Protein AF-A0A0L8H5U0-F1 (afdb_monomer)

Radius of gyration: 23.84 Å; Cα contacts (8 Å, |Δi|>4): 242; chains: 1; bounding box: 55×39×56 Å

InterPro domains:
  IPR008979 Galactose-binding-like domain superfamily [SSF49785] (46-122)
  IPR051941 Blood Group Antigen-Binding Lectin [PTHR45713] (15-122)

Organism: Octopus bimaculoides (NCBI:txid37653)

Sequence (123 aa):
GCPQELFGLDCTYKCRCKNGTTCHQITGHCTEGCEPGRVGSSCQYQTYENIALGRPAFQSSDFEVKFLDGDNLCSSKYLATASFAVDGKYNQNFQHKSCSRTKEKPSKSYWYVKLDRNYTINQ

Foldseek 3Di:
DEDQQFADDVRPDGAAAPPSDRADRHQLAHPNGHDPQFDDRRSPDGHDDPQLAQFDKAKPAWDWDFDQDPVRDRDDIDTLGRNLVRPPDDDPPVVVSSHHDHDDDDDDIDMDTDGPDDDDDDD

Structure (mmCIF, N/CA/C/O backbone):
data_AF-A0A0L8H5U0-F1
#
_entry.id   AF-A0A0L8H5U0-F1
#
loop_
_atom_site.group_PDB
_atom_site.id
_atom_site.type_symbol
_atom_site.label_atom_id
_atom_site.label_alt_id
_atom_site.label_comp_id
_atom_site.label_asym_id
_atom_site.label_entity_id
_atom_site.label_seq_id
_atom_site.pdbx_PDB_ins_code
_atom_site.Cartn_x
_atom_site.Cartn_y
_atom_site.Cartn_z
_atom_site.occupancy
_atom_site.B_iso_or_equiv
_atom_site.auth_seq_id
_atom_site.auth_comp_id
_atom_site.auth_asym_id
_atom_site.auth_atom_id
_atom_site.pdbx_PDB_model_num
ATOM 1 N N . GLY A 1 1 ? -27.181 12.065 32.079 1.00 76.19 1 GLY A N 1
ATOM 2 C CA . GLY A 1 1 ? -26.553 11.407 30.919 1.00 76.19 1 GLY A CA 1
ATOM 3 C C . GLY A 1 1 ? -25.791 12.436 30.118 1.00 76.19 1 GLY A C 1
ATOM 4 O O . GLY A 1 1 ? -26.161 13.603 30.187 1.00 76.19 1 GLY A O 1
ATOM 5 N N . CYS A 1 2 ? -24.732 12.029 29.417 1.00 87.88 2 CYS A N 1
ATOM 6 C CA . CYS A 1 2 ? -23.925 12.943 28.605 1.00 87.88 2 CYS A CA 1
ATOM 7 C C . CYS A 1 2 ? -24.566 13.265 27.246 1.00 87.88 2 CYS A C 1
ATOM 9 O O . CYS A 1 2 ? -25.328 12.440 26.734 1.00 87.88 2 CYS A O 1
ATOM 11 N N . PRO A 1 3 ? -24.264 14.442 26.660 1.00 88.62 3 PRO A N 1
ATOM 12 C CA . PRO A 1 3 ? -24.634 14.756 25.284 1.00 88.62 3 PRO A CA 1
ATOM 13 C C . PRO A 1 3 ? -24.021 13.774 24.280 1.00 88.62 3 PRO A C 1
ATOM 15 O O . PRO A 1 3 ? -23.052 13.074 24.579 1.00 88.62 3 PRO A O 1
ATOM 18 N N . GLN A 1 4 ? -24.573 13.760 23.066 1.00 88.06 4 GLN A N 1
ATOM 19 C CA . GLN A 1 4 ? -24.041 12.973 21.955 1.00 88.06 4 GLN A CA 1
ATOM 20 C C . GLN A 1 4 ? -22.553 13.294 21.734 1.00 88.06 4 GLN A C 1
ATOM 22 O O . GLN A 1 4 ? -22.133 14.443 21.852 1.00 88.06 4 GLN A O 1
ATOM 27 N N . GLU A 1 5 ? -21.764 12.261 21.438 1.00 90.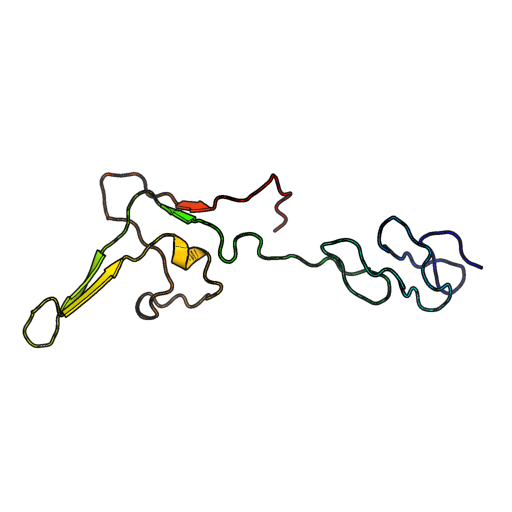12 5 GLU A N 1
ATOM 28 C CA . GLU A 1 5 ? -20.300 12.312 21.303 1.00 90.12 5 GLU A CA 1
ATOM 29 C C . GLU A 1 5 ? -19.494 12.568 22.591 1.00 90.12 5 GLU A C 1
ATOM 31 O O . GLU A 1 5 ? -18.269 12.641 22.503 1.00 90.12 5 GLU A O 1
ATOM 36 N N . LEU A 1 6 ? -20.107 12.679 23.777 1.00 93.75 6 LEU A N 1
ATOM 37 C CA . LEU A 1 6 ? -19.390 12.962 25.029 1.00 93.75 6 LEU A CA 1
ATOM 38 C C . LEU A 1 6 ? -19.560 11.865 26.091 1.00 93.75 6 LEU A C 1
ATOM 40 O O . LEU A 1 6 ? -20.596 11.208 26.176 1.00 93.75 6 LEU A O 1
ATOM 44 N N . PHE A 1 7 ? -18.539 11.681 26.931 1.00 95.44 7 PHE A N 1
ATOM 45 C CA . PHE A 1 7 ? -18.533 10.712 28.029 1.00 95.44 7 PHE A CA 1
ATOM 46 C C . PHE A 1 7 ? -17.607 11.122 29.188 1.00 95.44 7 PHE A C 1
ATOM 48 O O . PHE A 1 7 ? -16.801 12.048 29.077 1.00 95.44 7 PHE A O 1
ATOM 55 N N . GLY A 1 8 ? -17.710 10.391 30.300 1.00 94.25 8 GLY A N 1
ATOM 56 C CA . GLY A 1 8 ? -16.883 10.536 31.497 1.00 94.25 8 GLY A CA 1
ATOM 57 C C . GLY A 1 8 ? -17.385 11.596 32.473 1.00 94.25 8 GLY A C 1
ATOM 58 O O . GLY A 1 8 ? -18.521 12.064 32.383 1.00 94.25 8 GLY A O 1
ATOM 59 N N . LEU A 1 9 ? -16.531 11.953 33.437 1.00 93.62 9 LEU A N 1
ATOM 60 C CA . LEU A 1 9 ? -16.857 12.961 34.443 1.00 93.62 9 LEU A CA 1
ATOM 61 C C . LEU A 1 9 ? -17.076 14.316 33.759 1.00 93.62 9 LEU A C 1
ATOM 63 O O . LEU A 1 9 ? -16.278 14.735 32.916 1.00 93.62 9 LEU A O 1
ATOM 67 N N . ASP A 1 10 ? -18.205 14.946 34.078 1.00 93.56 10 ASP A N 1
ATOM 68 C CA . ASP A 1 10 ? -18.659 16.212 33.493 1.00 93.56 10 ASP A CA 1
ATOM 69 C C . ASP A 1 10 ? -18.770 16.211 31.957 1.00 93.56 10 ASP A C 1
ATOM 71 O O . ASP A 1 10 ? -18.823 17.266 31.330 1.00 93.56 10 ASP A O 1
ATOM 75 N N . CYS A 1 11 ? -18.832 15.025 31.334 1.00 93.62 11 CYS A N 1
ATOM 76 C CA . CYS A 1 11 ? -18.940 14.858 29.882 1.00 93.62 11 CYS A CA 1
ATOM 77 C C . CYS A 1 11 ? -17.817 15.566 29.106 1.00 93.62 11 CYS A C 1
ATOM 79 O O . CYS A 1 11 ? -18.035 16.136 28.040 1.00 93.62 11 CYS A O 1
ATOM 81 N N . THR A 1 12 ? -16.605 15.541 29.657 1.00 95.25 12 THR A N 1
ATOM 82 C CA . THR A 1 12 ? -15.445 16.260 29.112 1.00 95.25 12 THR A CA 1
ATOM 83 C C . THR A 1 12 ? -14.716 15.498 28.007 1.00 95.25 12 THR A C 1
ATOM 85 O O . THR A 1 12 ? -14.014 16.110 27.199 1.00 95.25 12 THR A O 1
ATOM 88 N N . TYR A 1 13 ? -14.875 14.173 27.928 1.00 93.81 13 TYR A N 1
ATOM 89 C CA . TYR A 1 13 ? -14.195 13.359 26.924 1.00 93.81 13 TYR A CA 1
ATOM 90 C C . TYR A 1 13 ? -15.056 13.146 25.692 1.00 93.81 13 TYR A C 1
ATOM 92 O O . TYR A 1 13 ? -16.245 12.863 25.795 1.00 93.81 13 TYR A O 1
ATOM 100 N N . LYS A 1 14 ? -14.429 13.221 24.516 1.00 93.31 14 LYS A N 1
ATOM 101 C CA . LYS A 1 14 ? -15.103 13.041 23.231 1.00 93.31 14 LYS A CA 1
ATOM 102 C C . LYS A 1 14 ? -14.927 11.621 22.695 1.00 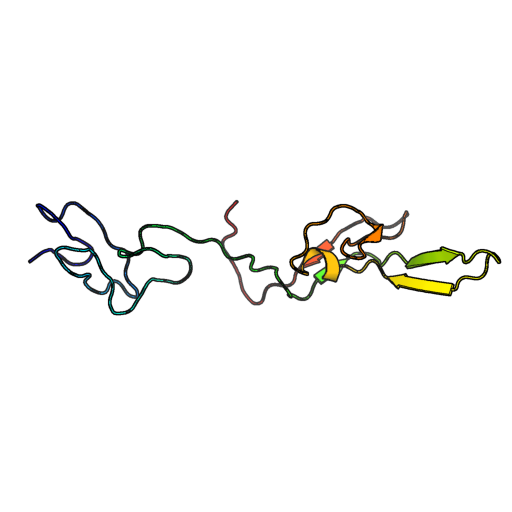93.31 14 LYS A C 1
ATOM 104 O O . LYS A 1 14 ? -13.802 11.127 22.617 1.00 93.31 14 LYS A O 1
ATOM 109 N N . CYS A 1 15 ? -16.017 10.988 22.281 1.00 94.50 15 CYS A N 1
ATOM 110 C CA . CYS A 1 15 ? -16.020 9.751 21.508 1.00 94.50 15 CYS A CA 1
ATOM 111 C C . CYS A 1 15 ? -16.331 10.047 20.034 1.00 94.50 15 CYS A C 1
ATOM 113 O O . CYS A 1 15 ? -16.983 11.039 19.715 1.00 94.50 15 CYS A O 1
ATOM 115 N N . ARG A 1 16 ? -15.824 9.220 19.114 1.00 93.19 16 ARG A N 1
ATOM 116 C CA . ARG A 1 16 ? -16.024 9.390 17.660 1.00 93.19 16 ARG A CA 1
ATOM 117 C C . ARG A 1 16 ? -16.614 8.118 17.044 1.00 93.19 16 ARG A C 1
ATOM 119 O O . ARG A 1 16 ? -15.975 7.457 16.225 1.00 93.19 16 ARG A O 1
ATOM 126 N N . CYS A 1 17 ? -17.791 7.733 17.531 1.00 93.88 17 CYS A N 1
ATOM 127 C CA . CYS A 1 17 ? -18.481 6.523 17.096 1.00 93.88 17 CYS A CA 1
ATOM 128 C C . CYS A 1 17 ? -19.048 6.666 15.680 1.00 93.88 17 CYS A C 1
ATOM 130 O O . CYS A 1 17 ? -19.325 7.769 15.207 1.00 93.88 17 CYS A O 1
ATOM 132 N N . LYS A 1 18 ? -19.269 5.529 15.017 1.00 93.19 18 LYS A N 1
ATOM 133 C CA . LYS A 1 18 ? -19.816 5.468 13.659 1.00 93.19 18 LYS A CA 1
ATOM 134 C C . LYS A 1 18 ? -21.135 6.238 13.535 1.00 93.19 18 LYS A C 1
ATOM 136 O O . LYS A 1 18 ? -22.020 6.068 14.375 1.00 93.19 18 LYS A O 1
ATOM 141 N N . ASN A 1 19 ? -21.269 7.056 12.486 1.00 89.31 19 ASN A N 1
ATOM 142 C CA . ASN A 1 19 ? -22.456 7.880 12.202 1.00 89.31 19 ASN A CA 1
ATOM 143 C C . ASN A 1 19 ? -22.887 8.779 13.381 1.00 89.31 19 ASN A C 1
ATOM 145 O O . ASN A 1 19 ? -24.076 9.048 13.552 1.00 89.31 19 ASN A O 1
ATOM 149 N N . GLY A 1 20 ? -21.940 9.197 14.229 1.00 85.69 20 GLY A N 1
ATOM 150 C CA . GLY A 1 20 ? -22.216 10.025 15.404 1.00 85.69 20 GLY A CA 1
ATOM 151 C C . GLY A 1 20 ? -23.014 9.316 16.503 1.00 85.69 20 GLY A C 1
ATOM 152 O O . GLY A 1 20 ? -23.631 9.983 17.325 1.00 85.69 20 GLY A O 1
ATOM 153 N N . THR A 1 21 ? -23.060 7.981 16.534 1.00 89.06 21 THR A N 1
ATOM 154 C CA . THR A 1 21 ? -23.803 7.229 17.565 1.00 89.06 21 THR A CA 1
ATOM 155 C C . THR A 1 21 ? -23.369 7.592 18.991 1.00 89.06 21 THR A C 1
ATOM 157 O O . THR A 1 21 ? -22.202 7.882 19.260 1.00 89.06 21 THR A O 1
ATOM 160 N N . THR A 1 22 ? -24.320 7.594 19.929 1.00 91.44 22 THR A N 1
ATOM 161 C CA . THR A 1 22 ? -24.037 7.913 21.335 1.00 91.44 22 THR A CA 1
ATOM 162 C C . THR A 1 22 ? -23.194 6.807 21.964 1.00 91.44 22 THR A C 1
ATOM 164 O O . THR A 1 22 ? -23.610 5.650 22.004 1.00 91.44 22 THR A O 1
ATOM 167 N N . CYS A 1 23 ? -22.017 7.156 22.482 1.00 94.25 23 CYS A N 1
ATOM 168 C CA . CYS A 1 23 ? -21.194 6.226 23.245 1.00 94.25 23 CYS A CA 1
ATOM 169 C C . CYS A 1 23 ? -21.716 6.013 24.670 1.00 94.25 23 CYS A C 1
ATOM 171 O O . CYS A 1 23 ? -22.477 6.810 25.221 1.00 94.25 23 CYS A O 1
ATOM 173 N N . HIS A 1 24 ? -21.244 4.946 25.310 1.00 94.88 24 HIS A N 1
ATOM 174 C CA . HIS A 1 24 ? -21.520 4.686 26.715 1.00 94.88 24 HIS A CA 1
ATOM 175 C C . HIS A 1 24 ? -21.023 5.841 27.602 1.00 94.88 24 HIS A C 1
ATOM 177 O O . HIS A 1 24 ? -19.831 6.141 27.642 1.00 94.88 24 HIS A O 1
ATOM 183 N N . GLN A 1 25 ? -21.930 6.446 28.371 1.00 93.44 25 GLN A N 1
ATOM 184 C CA . GLN A 1 25 ? -21.692 7.696 29.110 1.00 93.44 25 GLN A CA 1
ATOM 185 C C . GLN A 1 25 ? -20.533 7.656 30.127 1.00 93.44 25 GLN A C 1
ATOM 187 O O . GLN A 1 25 ? -19.993 8.704 30.457 1.00 93.44 25 GLN A O 1
ATOM 192 N N . ILE A 1 26 ? -20.135 6.475 30.621 1.00 93.00 26 ILE A N 1
ATOM 193 C CA . ILE A 1 26 ? -19.017 6.328 31.578 1.00 93.00 26 ILE A CA 1
ATOM 194 C C . ILE A 1 26 ? -17.720 5.924 30.869 1.00 93.00 26 ILE A C 1
ATOM 196 O O . ILE A 1 26 ? -16.660 6.471 31.147 1.00 93.00 26 ILE A O 1
ATOM 200 N N . THR A 1 27 ? -17.789 4.952 29.959 1.00 93.12 27 THR A N 1
ATOM 201 C CA . THR A 1 27 ? -16.596 4.293 29.390 1.00 93.12 27 THR A CA 1
ATOM 202 C C . THR A 1 27 ? -16.210 4.832 28.016 1.00 93.12 27 THR A C 1
ATOM 204 O O . THR A 1 27 ? -15.134 4.514 27.513 1.00 93.12 27 THR A O 1
ATOM 207 N N . GLY A 1 28 ? -17.099 5.594 27.377 1.00 93.94 28 GLY A N 1
ATOM 208 C CA . GLY A 1 28 ? -16.945 6.064 26.006 1.00 93.94 28 GLY A CA 1
ATOM 209 C C . GLY A 1 28 ? -17.106 4.969 24.957 1.00 93.94 28 GLY A C 1
ATOM 210 O O . GLY A 1 28 ? -16.861 5.238 23.789 1.00 93.94 28 GLY A O 1
ATOM 211 N N . HIS A 1 29 ? -17.523 3.757 25.344 1.00 95.75 29 HIS A N 1
ATOM 212 C CA . HIS A 1 29 ? -17.615 2.620 24.432 1.00 95.75 29 HIS A CA 1
ATOM 213 C C . HIS A 1 29 ? -18.656 2.829 23.323 1.00 95.75 29 HIS A C 1
ATOM 215 O O . HIS A 1 29 ? -19.815 3.130 23.615 1.00 95.75 29 HIS A O 1
ATOM 221 N N . CYS A 1 30 ? -18.247 2.633 22.069 1.00 94.75 30 CYS A N 1
ATOM 222 C CA . CYS A 1 30 ? -19.119 2.675 20.895 1.00 94.75 30 CYS A CA 1
ATOM 223 C C . CYS A 1 30 ? -19.650 1.272 20.552 1.00 94.75 30 CYS A C 1
ATOM 225 O O . CYS A 1 30 ? -18.886 0.435 20.072 1.00 94.75 30 CYS A O 1
ATOM 227 N N . THR A 1 31 ? -20.949 1.020 20.744 1.00 91.94 31 THR A N 1
ATOM 228 C CA . THR A 1 31 ? -21.570 -0.293 20.456 1.00 91.94 31 THR A CA 1
ATOM 229 C C . THR A 1 31 ? -21.598 -0.618 18.963 1.00 91.94 31 THR A C 1
ATOM 231 O O . THR A 1 31 ? -21.357 -1.755 18.576 1.00 91.94 31 THR A O 1
ATOM 234 N N . GLU A 1 32 ? -21.801 0.399 18.122 1.00 92.19 32 GLU A N 1
ATOM 235 C CA . GLU A 1 32 ? -21.809 0.280 16.654 1.00 92.19 32 GLU A CA 1
ATOM 236 C C . GLU A 1 32 ? -20.400 0.351 16.034 1.00 92.19 32 GLU A C 1
ATOM 238 O O . GLU A 1 32 ? -20.235 0.404 14.811 1.00 92.19 32 GLU A O 1
ATOM 243 N N . GLY A 1 33 ? -19.368 0.372 16.883 1.0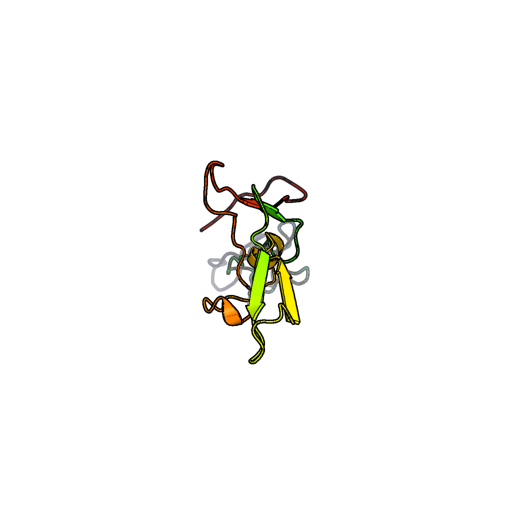0 92.00 33 GLY A N 1
ATOM 244 C CA . GLY A 1 33 ? -17.974 0.488 16.485 1.00 92.00 33 GLY A CA 1
ATOM 245 C C . GLY A 1 33 ? -17.565 1.887 16.015 1.00 92.00 33 GLY A C 1
ATOM 246 O O . GLY A 1 33 ? -18.265 2.890 16.194 1.00 92.00 33 GLY A O 1
ATOM 247 N N . CYS A 1 34 ? -16.369 1.942 15.433 1.00 92.25 34 CYS A N 1
ATOM 248 C CA . CYS A 1 34 ? -15.729 3.175 14.992 1.00 92.25 34 CYS A CA 1
ATOM 249 C C . CYS A 1 34 ? -15.982 3.470 13.517 1.00 92.25 34 CYS A C 1
ATOM 251 O O . CYS A 1 34 ? -16.235 2.574 12.709 1.00 92.25 34 CYS A O 1
ATOM 253 N N . GLU A 1 35 ? -15.869 4.747 13.157 1.00 87.56 35 GLU A N 1
ATOM 254 C CA . GLU A 1 35 ? -15.721 5.118 11.753 1.00 87.56 35 GLU A CA 1
ATOM 255 C C . GLU A 1 35 ? -14.455 4.481 11.151 1.00 87.56 35 GLU A C 1
ATOM 257 O O . GLU A 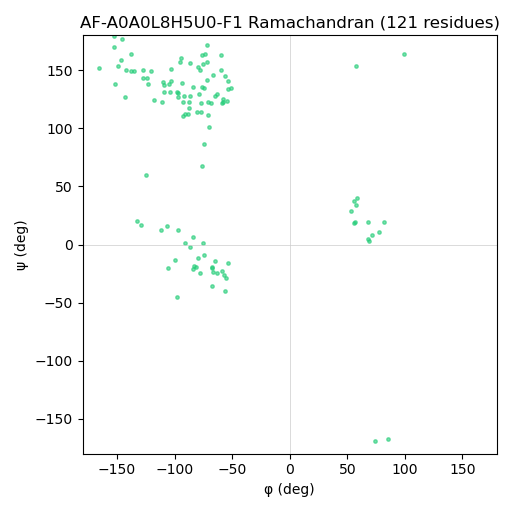1 35 ? -13.475 4.262 11.874 1.00 87.56 35 GLU A O 1
ATOM 262 N N . PRO A 1 36 ? -14.444 4.190 9.837 1.00 84.19 36 PRO A N 1
ATOM 263 C CA . PRO A 1 36 ? -13.256 3.678 9.164 1.00 84.19 36 PRO A CA 1
ATOM 264 C C . PRO A 1 36 ? -12.023 4.549 9.439 1.00 84.19 36 PRO A C 1
ATOM 266 O O . PRO A 1 36 ? -12.085 5.776 9.359 1.00 84.19 36 PRO A O 1
ATOM 269 N N . GLY A 1 37 ? -10.895 3.911 9.755 1.00 84.44 37 GLY A N 1
ATOM 270 C CA . GLY A 1 37 ? -9.666 4.614 10.125 1.00 84.44 37 GLY A CA 1
ATOM 271 C C . GLY A 1 37 ? -9.612 5.063 11.588 1.00 84.44 37 GLY A C 1
ATOM 272 O O . GLY A 1 37 ? -8.845 5.972 11.905 1.00 84.44 37 GLY A O 1
ATOM 273 N N . ARG A 1 38 ? -10.419 4.478 12.484 1.00 89.44 38 ARG A N 1
ATOM 274 C CA . ARG A 1 38 ? -10.363 4.730 13.932 1.00 89.44 38 ARG A CA 1
ATOM 275 C C . ARG A 1 38 ? -10.500 3.473 14.766 1.00 89.44 38 ARG A C 1
ATOM 277 O O . ARG A 1 38 ? -11.221 2.551 14.402 1.00 89.44 38 ARG A O 1
ATOM 284 N N . VAL A 1 39 ? -9.858 3.488 15.931 1.00 91.50 39 VAL A N 1
ATOM 285 C CA . VAL A 1 39 ? -9.899 2.412 16.930 1.00 91.50 39 VAL A CA 1
ATOM 286 C C . VAL A 1 39 ? -9.838 2.964 18.357 1.00 91.50 39 VAL A C 1
ATOM 288 O O . VAL A 1 39 ? -9.674 4.167 18.585 1.00 91.50 39 VAL A O 1
ATOM 291 N N . GLY A 1 40 ? -9.939 2.056 19.327 1.00 92.69 40 GLY A N 1
ATOM 292 C CA . GLY A 1 40 ? -10.017 2.361 20.754 1.00 92.69 40 GLY A CA 1
ATOM 293 C C . GLY A 1 40 ? -11.456 2.308 21.257 1.00 92.69 40 GLY A C 1
ATOM 294 O O . GLY A 1 40 ? -12.398 2.309 20.468 1.00 92.69 40 GLY A O 1
ATOM 295 N N . SER A 1 41 ? -11.631 2.244 22.579 1.00 91.69 41 SER A N 1
ATOM 296 C CA . SER A 1 41 ? -12.958 2.126 23.196 1.00 91.69 41 SER A CA 1
ATOM 297 C C . SER A 1 41 ? -13.895 3.259 22.775 1.00 91.69 41 SER A C 1
ATOM 299 O O . SER A 1 41 ? -15.052 2.991 22.471 1.00 91.69 41 SER A O 1
ATOM 301 N N . SER A 1 42 ? -13.379 4.487 22.690 1.00 94.31 42 SER A N 1
ATOM 302 C CA . SER A 1 42 ? -14.111 5.685 22.272 1.00 94.31 42 SER A CA 1
ATOM 303 C C . SER A 1 42 ? -13.747 6.172 20.869 1.00 94.31 42 SER A C 1
ATOM 305 O O . SER A 1 42 ? -14.075 7.302 20.497 1.00 94.31 42 SER A O 1
ATOM 307 N N . CYS A 1 43 ? -13.087 5.329 20.066 1.00 94.69 43 CYS A N 1
ATOM 308 C CA . CYS A 1 43 ? -12.637 5.661 18.710 1.00 94.69 43 CYS A CA 1
ATOM 309 C C . CYS A 1 43 ? -11.708 6.888 18.666 1.00 94.69 43 CYS A C 1
ATOM 311 O O . CYS A 1 43 ? -11.743 7.705 17.735 1.00 94.69 43 CYS A O 1
ATOM 313 N N . GLN A 1 44 ? -10.901 7.049 19.717 1.00 91.81 44 GLN A N 1
ATOM 314 C CA . GLN A 1 44 ? -10.029 8.200 19.926 1.00 91.81 44 GLN A CA 1
ATOM 315 C C . GLN A 1 44 ? -8.749 8.149 19.085 1.00 91.81 44 GLN A C 1
ATOM 317 O O . GLN A 1 44 ? -8.186 9.201 18.781 1.00 91.81 44 GLN A O 1
ATOM 322 N N . TYR A 1 45 ? -8.305 6.956 18.685 1.00 89.94 45 TYR A N 1
ATOM 323 C CA . TYR A 1 45 ? -7.072 6.773 17.926 1.00 89.94 45 TYR A CA 1
ATOM 324 C C . TYR A 1 45 ? -7.383 6.670 16.438 1.00 89.94 45 TYR A C 1
ATOM 326 O O . TYR A 1 45 ? -8.204 5.849 16.035 1.00 89.94 45 TYR A O 1
ATOM 334 N N . GLN A 1 46 ? -6.721 7.490 15.624 1.00 88.12 46 GLN A N 1
ATOM 335 C CA . GLN A 1 46 ? -6.761 7.353 14.171 1.00 88.12 46 GLN A CA 1
ATOM 336 C C . GLN A 1 46 ? -5.857 6.182 13.760 1.00 88.12 46 GLN A C 1
ATOM 338 O O . GLN A 1 46 ? -4.734 6.067 14.251 1.00 88.12 46 GLN A O 1
ATOM 343 N N . THR A 1 47 ? -6.328 5.326 12.862 1.00 84.69 47 THR A N 1
ATOM 344 C CA . THR A 1 47 ? -5.532 4.272 12.234 1.00 84.69 47 THR A CA 1
ATOM 345 C C . THR A 1 47 ? -5.307 4.595 10.772 1.00 84.69 47 THR A C 1
ATOM 347 O O . THR A 1 47 ? -6.209 5.054 10.069 1.00 84.69 47 THR A O 1
ATOM 350 N N . TYR A 1 48 ? -4.092 4.324 10.313 1.00 82.25 48 TYR A N 1
ATOM 351 C CA . TYR A 1 48 ? -3.736 4.410 8.909 1.00 82.25 48 TYR A CA 1
ATOM 352 C C . TYR A 1 48 ? -3.658 3.001 8.343 1.00 82.25 48 TYR A C 1
ATOM 354 O O . TYR A 1 48 ? -3.039 2.114 8.929 1.00 82.25 48 TYR A O 1
ATOM 362 N N . GLU A 1 49 ? -4.305 2.801 7.206 1.00 84.31 49 GLU A N 1
ATOM 363 C CA . GLU A 1 49 ? -4.221 1.561 6.451 1.00 84.31 49 GLU A CA 1
ATOM 364 C C . GLU A 1 49 ? -3.291 1.773 5.260 1.00 84.31 49 GLU A C 1
ATOM 366 O O . GLU A 1 49 ? -3.324 2.819 4.606 1.00 84.31 49 GLU A O 1
ATOM 371 N N . ASN A 1 50 ? -2.474 0.767 4.947 1.00 89.38 50 ASN A N 1
ATOM 372 C CA . ASN A 1 50 ? -1.710 0.772 3.708 1.00 89.38 50 ASN A CA 1
ATOM 373 C C . ASN A 1 50 ? -2.655 0.476 2.534 1.00 89.38 50 ASN A C 1
ATOM 375 O O . ASN A 1 50 ? -2.802 -0.665 2.104 1.00 89.38 50 ASN A O 1
ATOM 379 N N . ILE A 1 51 ? -3.287 1.523 2.006 1.00 91.44 51 ILE A N 1
ATOM 380 C CA . ILE A 1 51 ? -4.237 1.426 0.890 1.00 91.44 51 ILE A CA 1
ATOM 381 C C . ILE A 1 51 ? -3.598 0.951 -0.423 1.00 91.44 51 ILE A C 1
ATOM 383 O O . ILE A 1 51 ? -4.323 0.578 -1.347 1.00 91.44 51 ILE A O 1
ATOM 387 N N . ALA A 1 52 ? -2.264 0.962 -0.513 1.00 94.75 52 ALA A N 1
ATOM 388 C CA . ALA A 1 52 ? -1.528 0.461 -1.665 1.00 94.75 52 ALA A CA 1
ATOM 389 C C . ALA A 1 52 ? -1.323 -1.063 -1.619 1.00 94.75 52 ALA A C 1
ATOM 391 O O . ALA A 1 52 ? -1.067 -1.654 -2.664 1.00 94.75 52 ALA A O 1
ATOM 392 N N . LEU A 1 53 ? -1.460 -1.705 -0.453 1.00 95.44 53 LEU A N 1
ATOM 393 C CA . LEU A 1 53 ? -1.208 -3.136 -0.269 1.00 95.44 53 LEU A CA 1
ATOM 394 C C . LEU A 1 53 ? -2.028 -3.992 -1.250 1.00 95.44 53 LEU A C 1
ATOM 396 O O . LEU A 1 53 ? -3.253 -3.900 -1.309 1.00 95.44 53 LEU A O 1
ATOM 400 N N . GLY A 1 54 ? -1.339 -4.824 -2.033 1.00 95.69 54 GLY A N 1
ATOM 401 C CA . GLY A 1 54 ? -1.922 -5.734 -3.021 1.00 95.69 54 GLY A CA 1
ATOM 402 C C . GLY A 1 54 ? -2.565 -5.058 -4.238 1.00 95.69 54 GLY A C 1
ATOM 403 O O . GLY A 1 54 ? -3.170 -5.743 -5.063 1.00 95.69 54 GLY A O 1
ATOM 404 N N . ARG A 1 55 ? -2.475 -3.730 -4.374 1.00 96.62 55 ARG A N 1
ATOM 405 C CA . ARG A 1 55 ? -3.104 -3.004 -5.485 1.00 96.62 55 ARG A CA 1
ATOM 406 C C . ARG A 1 55 ? -2.327 -3.179 -6.794 1.00 96.62 55 ARG A C 1
ATOM 408 O O . ARG A 1 55 ? -1.118 -3.394 -6.772 1.00 96.62 55 ARG A O 1
ATOM 415 N N . PRO A 1 56 ? -2.986 -3.034 -7.958 1.00 97.81 56 PRO A N 1
ATOM 416 C CA . PRO A 1 56 ? -2.290 -3.025 -9.238 1.00 97.81 56 PRO A CA 1
ATOM 417 C C . PRO A 1 56 ? -1.242 -1.912 -9.283 1.00 97.81 56 PRO A C 1
ATOM 419 O O . PRO A 1 56 ? -1.563 -0.733 -9.118 1.00 97.81 56 PRO A O 1
ATOM 422 N N . ALA A 1 57 ? 0.003 -2.300 -9.525 1.00 97.94 57 ALA A N 1
ATOM 423 C CA . ALA A 1 57 ? 1.145 -1.407 -9.554 1.00 97.94 57 ALA A CA 1
ATOM 424 C C . ALA A 1 57 ? 1.876 -1.528 -10.891 1.00 97.94 57 ALA A C 1
ATOM 426 O O . ALA A 1 57 ? 1.988 -2.616 -11.457 1.00 97.94 57 ALA A O 1
ATOM 427 N N . PHE A 1 58 ? 2.380 -0.402 -11.383 1.00 97.31 58 PHE A N 1
ATOM 428 C CA . PHE A 1 58 ? 2.966 -0.267 -12.709 1.00 97.31 58 PHE A CA 1
ATOM 429 C C . PHE A 1 58 ? 4.263 0.522 -12.630 1.00 97.31 58 PHE A C 1
ATOM 431 O O . PHE A 1 58 ? 4.409 1.418 -11.804 1.00 97.31 58 PHE A O 1
ATOM 438 N N . GLN A 1 59 ? 5.198 0.218 -13.521 1.00 97.00 59 GLN A N 1
ATOM 439 C CA . GLN A 1 59 ? 6.443 0.962 -13.663 1.00 97.00 59 GLN A CA 1
ATOM 440 C C . GLN A 1 59 ? 6.783 1.164 -15.131 1.00 97.00 59 GLN A C 1
ATOM 442 O O . GLN A 1 59 ? 6.236 0.493 -16.004 1.00 97.00 59 GLN A O 1
ATOM 447 N N . SER A 1 60 ? 7.693 2.095 -15.405 1.00 95.25 60 SER A N 1
ATOM 448 C CA . SER A 1 60 ? 8.073 2.448 -16.773 1.00 95.25 60 SER A CA 1
ATOM 449 C C . SER A 1 60 ? 8.723 1.299 -17.552 1.00 95.25 60 SER A C 1
ATOM 451 O O . SER A 1 60 ? 8.682 1.290 -18.779 1.00 95.25 60 SER A O 1
ATOM 453 N N . SER A 1 61 ? 9.332 0.334 -16.858 1.00 93.94 61 SER A N 1
ATOM 454 C CA . SER A 1 61 ? 9.859 -0.909 -17.430 1.00 93.94 61 SER A CA 1
ATOM 455 C C . SER A 1 61 ? 10.161 -1.930 -16.335 1.00 93.94 61 SER A C 1
ATOM 457 O O . SER A 1 61 ? 10.523 -1.541 -15.230 1.00 93.94 61 SER A O 1
ATOM 459 N N . ASP A 1 62 ? 10.088 -3.223 -16.653 1.00 93.25 62 ASP A N 1
ATOM 460 C CA . ASP A 1 62 ? 10.521 -4.284 -15.739 1.00 93.25 62 ASP A CA 1
ATOM 461 C C . ASP A 1 62 ? 11.989 -4.649 -15.970 1.00 93.25 62 ASP A C 1
ATOM 463 O O . ASP A 1 62 ? 12.402 -4.948 -17.098 1.00 93.25 62 ASP A O 1
ATOM 467 N N . PHE A 1 63 ? 12.784 -4.637 -14.898 1.00 91.31 63 PHE A N 1
ATOM 468 C CA . PHE A 1 63 ? 14.148 -5.153 -14.919 1.00 91.31 63 PHE A CA 1
ATOM 469 C C . PHE A 1 63 ? 14.149 -6.677 -14.819 1.00 91.31 63 PHE A C 1
ATOM 471 O O . PHE A 1 63 ? 13.535 -7.273 -13.932 1.00 91.31 63 PHE A O 1
ATOM 478 N N . GLU A 1 64 ? 14.881 -7.303 -15.729 1.00 90.00 64 GLU A N 1
ATOM 479 C CA . GLU A 1 64 ? 15.071 -8.742 -15.763 1.00 90.00 64 GLU A CA 1
ATOM 480 C C . GLU A 1 64 ? 16.304 -9.126 -14.953 1.00 90.00 64 GLU A C 1
ATOM 482 O O . GLU A 1 64 ? 17.433 -8.823 -15.340 1.00 90.00 64 GLU A O 1
ATOM 487 N N . VAL A 1 65 ? 16.086 -9.819 -13.839 1.00 85.00 65 VAL A N 1
ATOM 488 C CA . VAL A 1 65 ? 17.168 -10.340 -13.010 1.00 85.00 65 VAL A CA 1
ATOM 489 C C . VAL A 1 65 ? 17.562 -11.706 -13.539 1.00 85.00 65 VAL A C 1
ATOM 491 O O . VAL A 1 65 ? 16.727 -12.607 -13.626 1.00 85.00 65 VAL A O 1
ATOM 494 N N . LYS A 1 66 ? 18.838 -11.844 -13.893 1.00 83.75 66 LYS A N 1
ATOM 495 C CA . LYS A 1 66 ? 19.438 -13.090 -14.363 1.00 83.75 66 LYS A CA 1
ATOM 496 C C . LYS A 1 66 ? 20.403 -13.593 -13.301 1.00 83.75 66 LYS A C 1
ATOM 498 O O . LYS A 1 66 ? 21.327 -12.870 -12.934 1.00 83.75 66 LYS A O 1
ATOM 503 N N . PHE A 1 67 ? 20.187 -14.814 -12.828 1.00 72.88 67 PHE A N 1
ATOM 504 C CA . PHE A 1 67 ? 21.188 -15.546 -12.062 1.00 72.88 67 PHE A CA 1
ATOM 505 C C . PHE A 1 67 ? 21.928 -16.488 -13.005 1.00 72.88 67 PHE A C 1
ATOM 507 O O . PHE A 1 67 ? 21.299 -17.204 -13.789 1.00 72.88 67 PHE A O 1
ATOM 514 N N . LEU A 1 68 ? 23.254 -16.435 -12.946 1.00 64.88 68 LEU A N 1
ATOM 515 C CA . LEU A 1 68 ? 24.118 -17.412 -13.586 1.00 64.88 68 LEU A CA 1
ATOM 516 C C . LEU A 1 68 ? 24.298 -18.564 -12.600 1.00 64.88 68 LEU A C 1
ATOM 518 O O . LEU A 1 68 ? 24.653 -18.319 -11.446 1.00 64.88 68 LEU A O 1
ATOM 522 N N . ASP A 1 69 ? 24.049 -19.792 -13.042 1.00 64.12 69 ASP A N 1
ATOM 523 C CA . ASP A 1 69 ? 24.540 -20.955 -12.305 1.00 64.12 69 ASP A CA 1
ATOM 524 C C . ASP A 1 69 ? 26.06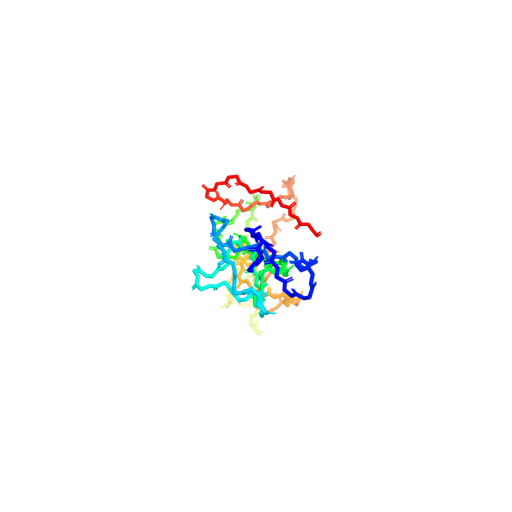3 -21.066 -12.458 1.00 64.12 69 ASP A C 1
ATOM 526 O O . ASP A 1 69 ? 26.674 -20.361 -13.266 1.00 64.12 69 ASP A O 1
ATOM 530 N N . GLY A 1 70 ? 26.685 -21.974 -11.700 1.00 60.72 70 GLY A N 1
ATOM 531 C CA . GLY A 1 70 ? 28.132 -22.230 -11.744 1.00 60.72 70 GLY A CA 1
ATOM 532 C C . GLY A 1 70 ? 28.701 -22.541 -13.139 1.00 60.72 70 GLY A C 1
ATOM 533 O O . GLY A 1 70 ? 29.902 -22.391 -13.335 1.00 60.72 70 GLY A O 1
ATOM 534 N N . ASP A 1 71 ? 27.847 -22.881 -14.110 1.00 76.69 71 ASP A N 1
ATOM 535 C CA . ASP A 1 71 ? 28.196 -23.134 -15.515 1.00 76.69 71 ASP A CA 1
ATOM 536 C C . ASP A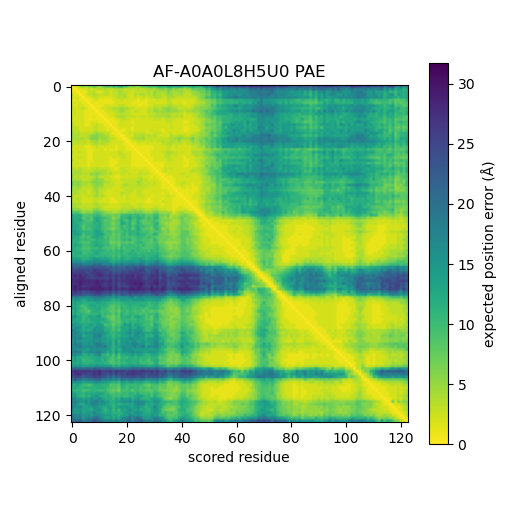 1 71 ? 27.966 -21.921 -16.447 1.00 76.69 71 ASP A C 1
ATOM 538 O O . ASP A 1 71 ? 27.962 -22.062 -17.670 1.00 76.69 71 ASP A O 1
ATOM 542 N N . ASN A 1 72 ? 27.731 -20.715 -15.904 1.00 63.28 72 ASN A N 1
ATOM 543 C CA . ASN A 1 72 ? 27.364 -19.499 -16.655 1.00 63.28 72 ASN A CA 1
ATOM 544 C C . ASN A 1 72 ? 26.095 -19.637 -17.524 1.00 63.28 72 ASN A C 1
ATOM 546 O O . ASN A 1 72 ? 25.845 -18.827 -18.423 1.00 63.28 72 ASN A O 1
ATOM 550 N N . LEU A 1 73 ? 25.252 -20.629 -17.231 1.00 66.25 73 LEU A N 1
ATOM 551 C CA . LEU A 1 73 ? 23.934 -20.786 -17.831 1.00 66.25 73 LEU A CA 1
ATOM 552 C C . LEU A 1 73 ? 22.915 -19.918 -17.070 1.00 66.25 73 LEU A C 1
ATOM 554 O O . LEU A 1 73 ? 22.926 -19.864 -15.841 1.00 66.25 73 LEU A O 1
ATOM 558 N N . CYS A 1 74 ? 22.043 -19.201 -17.790 1.00 66.19 74 CYS A N 1
ATOM 559 C CA . CYS A 1 74 ? 20.938 -18.460 -17.170 1.00 66.19 74 CYS A CA 1
ATOM 560 C C . CYS A 1 74 ? 19.891 -19.444 -16.638 1.00 66.19 74 CYS A C 1
ATOM 562 O O . CYS A 1 74 ? 19.060 -19.924 -17.408 1.00 66.19 74 CYS A O 1
ATOM 564 N N . SER A 1 75 ? 19.900 -19.702 -15.334 1.00 59.94 75 SER A N 1
ATOM 565 C CA . SER A 1 75 ? 19.092 -20.782 -14.752 1.00 59.94 75 SER A CA 1
ATOM 566 C C . SER A 1 75 ? 17.867 -20.317 -13.981 1.00 59.94 75 SER A C 1
ATOM 568 O O . SER A 1 75 ? 16.907 -21.067 -13.816 1.00 59.94 75 SER A O 1
ATOM 570 N N . SER A 1 76 ? 17.836 -19.056 -13.544 1.00 62.75 76 SER A N 1
ATOM 571 C CA . SER A 1 76 ? 16.634 -18.464 -12.964 1.00 62.75 76 SER A CA 1
ATOM 572 C C . SER A 1 76 ? 16.494 -17.007 -13.374 1.00 62.75 76 SER A C 1
ATOM 574 O O . SER A 1 76 ? 17.409 -16.194 -13.212 1.00 62.75 76 SER A O 1
ATOM 576 N N . LYS A 1 77 ? 15.318 -16.694 -13.916 1.00 79.94 77 LYS A N 1
ATOM 577 C CA . LYS A 1 77 ? 14.912 -15.363 -14.351 1.00 79.94 77 LYS A CA 1
ATOM 578 C C . LYS A 1 77 ? 13.704 -14.943 -13.530 1.00 79.94 77 LYS A C 1
ATOM 580 O O . LYS A 1 77 ? 12.691 -15.639 -13.535 1.00 79.94 77 LYS A O 1
ATOM 585 N N . TYR A 1 78 ? 13.786 -13.798 -12.863 1.00 86.50 78 TYR A N 1
ATOM 586 C CA . TYR A 1 78 ? 12.590 -13.128 -12.355 1.00 86.50 78 TYR A CA 1
ATOM 587 C C . TYR A 1 78 ? 12.558 -11.680 -12.821 1.00 86.50 78 TYR A C 1
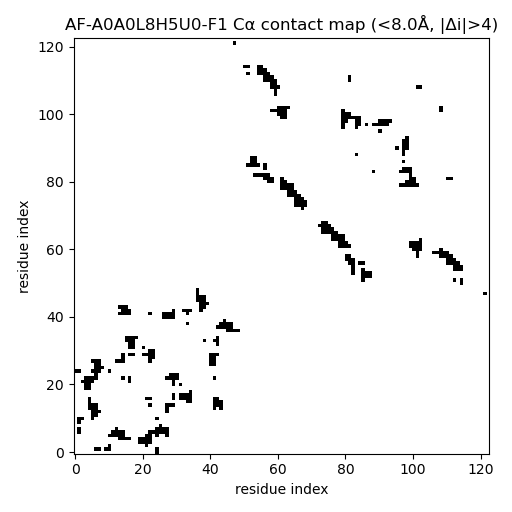ATOM 589 O O . TYR A 1 78 ? 13.590 -11.050 -13.058 1.00 86.50 78 TYR A O 1
ATOM 597 N N . LEU A 1 79 ? 11.347 -11.163 -12.982 1.00 91.06 79 LEU A N 1
ATOM 598 C CA . LEU A 1 79 ? 11.119 -9.766 -13.308 1.00 91.06 79 LEU A CA 1
ATOM 599 C C . LEU A 1 79 ? 10.924 -9.006 -12.001 1.00 91.06 79 LEU A C 1
ATOM 601 O O . LEU A 1 79 ? 10.042 -9.344 -11.213 1.00 91.06 79 LEU A O 1
ATOM 605 N N . ALA A 1 80 ? 11.745 -7.987 -11.764 1.00 93.12 80 ALA A N 1
ATOM 606 C CA . ALA A 1 80 ? 11.619 -7.089 -10.621 1.00 93.12 80 ALA A CA 1
ATOM 607 C C . ALA A 1 80 ? 10.474 -6.095 -10.867 1.00 93.12 80 ALA A C 1
ATOM 609 O O . ALA A 1 80 ? 10.697 -4.908 -11.106 1.00 93.12 80 ALA A O 1
ATOM 610 N N . THR A 1 81 ? 9.246 -6.614 -10.890 1.00 95.62 81 THR A N 1
ATOM 611 C CA . THR A 1 81 ? 8.051 -5.864 -11.287 1.00 95.62 81 THR A CA 1
ATOM 612 C C . THR A 1 81 ? 7.607 -4.854 -10.231 1.00 95.62 81 THR A C 1
ATOM 614 O O . THR A 1 81 ? 7.966 -4.930 -9.055 1.00 95.62 81 THR A O 1
ATOM 617 N N . ALA A 1 82 ? 6.760 -3.923 -10.658 1.00 97.31 82 ALA A N 1
ATOM 618 C CA . ALA A 1 82 ? 6.128 -2.920 -9.814 1.00 97.31 82 ALA A CA 1
ATOM 619 C C . ALA A 1 82 ? 5.312 -3.484 -8.636 1.00 97.31 82 ALA A C 1
ATOM 621 O O . ALA A 1 82 ? 5.154 -2.780 -7.638 1.00 97.31 82 ALA A O 1
ATOM 622 N N . SER A 1 83 ? 4.792 -4.713 -8.734 1.00 96.94 83 SER A N 1
ATOM 623 C CA . SER A 1 83 ? 3.945 -5.325 -7.697 1.00 96.94 83 SER A CA 1
ATOM 624 C C . SER A 1 83 ? 4.697 -5.614 -6.398 1.00 96.94 83 SER A C 1
ATOM 626 O O . SER A 1 83 ? 4.090 -5.621 -5.332 1.00 96.94 83 SER A O 1
ATOM 628 N N . PHE A 1 84 ? 6.021 -5.766 -6.451 1.00 96.31 84 PHE A N 1
ATOM 629 C CA . PHE A 1 84 ? 6.831 -5.949 -5.249 1.00 96.31 84 PHE A CA 1
ATOM 630 C C . PHE A 1 84 ? 6.869 -4.710 -4.346 1.00 96.31 84 PHE A C 1
ATOM 632 O O . PHE A 1 84 ? 7.106 -4.837 -3.157 1.00 96.31 84 PHE A O 1
ATOM 639 N N . ALA A 1 85 ? 6.568 -3.513 -4.861 1.00 96.50 85 ALA A N 1
ATOM 640 C CA . ALA A 1 85 ? 6.464 -2.312 -4.025 1.00 96.50 85 ALA A CA 1
ATOM 641 C C . ALA A 1 85 ? 5.178 -2.271 -3.171 1.00 96.50 85 ALA A C 1
ATOM 643 O O . ALA A 1 85 ? 5.020 -1.393 -2.326 1.00 96.50 85 ALA A O 1
ATOM 644 N N . VAL A 1 86 ? 4.241 -3.190 -3.413 1.00 97.06 86 VAL A N 1
ATOM 645 C CA . VAL A 1 86 ? 2.915 -3.239 -2.778 1.00 97.06 86 VAL A CA 1
ATOM 646 C C . VAL A 1 86 ? 2.601 -4.619 -2.201 1.00 97.06 86 VAL A C 1
ATOM 648 O O . VAL A 1 86 ? 1.449 -4.921 -1.910 1.00 97.06 86 VAL A O 1
ATOM 651 N N . ASP A 1 87 ? 3.609 -5.468 -2.011 1.00 96.25 87 ASP A N 1
ATOM 652 C CA . ASP A 1 87 ? 3.445 -6.850 -1.543 1.00 96.25 87 ASP A CA 1
ATOM 653 C C . ASP A 1 87 ? 3.418 -6.995 -0.005 1.00 96.25 87 ASP A C 1
ATOM 655 O O . ASP A 1 87 ? 3.238 -8.097 0.513 1.00 96.25 87 ASP A O 1
ATOM 659 N N . GLY A 1 88 ? 3.591 -5.889 0.728 1.00 95.56 88 GLY A N 1
ATOM 660 C CA . GLY A 1 88 ? 3.602 -5.859 2.193 1.00 95.56 88 GLY A CA 1
ATOM 661 C C . GLY A 1 88 ? 4.906 -6.340 2.830 1.00 95.56 88 GLY A C 1
ATOM 662 O O . GLY A 1 88 ? 4.947 -6.540 4.045 1.00 95.56 88 GLY A O 1
ATOM 663 N N . LYS A 1 89 ? 5.970 -6.529 2.045 1.00 95.00 89 LYS A N 1
ATOM 664 C CA . LYS A 1 89 ? 7.299 -6.915 2.520 1.00 95.00 89 LYS A CA 1
ATOM 665 C C . LYS A 1 89 ? 8.254 -5.732 2.373 1.00 95.00 89 LYS A C 1
ATOM 667 O O . LYS A 1 89 ? 8.362 -5.114 1.325 1.00 95.00 89 LYS A O 1
ATOM 672 N N . TYR A 1 90 ? 8.993 -5.441 3.440 1.00 91.62 90 TYR A N 1
ATOM 673 C CA . TYR A 1 90 ? 9.814 -4.224 3.540 1.00 91.62 90 TYR A CA 1
ATOM 674 C C . TYR A 1 90 ? 11.319 -4.509 3.531 1.00 91.62 90 TYR A C 1
ATOM 676 O O . TYR A 1 90 ? 12.127 -3.651 3.886 1.00 91.62 90 TYR A O 1
ATOM 684 N N . ASN A 1 91 ? 11.713 -5.737 3.181 1.00 90.44 91 ASN A N 1
ATOM 685 C CA . ASN A 1 91 ? 13.121 -6.103 3.160 1.00 90.44 91 ASN A CA 1
ATOM 686 C C . ASN A 1 91 ? 13.822 -5.399 1.992 1.00 90.44 91 ASN A C 1
ATOM 688 O O . ASN A 1 91 ? 13.442 -5.563 0.837 1.00 90.44 91 ASN A O 1
ATOM 692 N N . GLN A 1 92 ? 14.858 -4.631 2.316 1.00 89.56 92 GLN A N 1
ATOM 693 C CA . GLN A 1 92 ? 15.604 -3.820 1.356 1.00 89.56 92 GLN A CA 1
ATOM 694 C C . GLN A 1 92 ? 16.626 -4.638 0.546 1.00 89.56 92 GLN A C 1
ATOM 696 O O . GLN A 1 92 ? 17.179 -4.140 -0.433 1.00 89.56 92 GLN A O 1
ATOM 701 N N . ASN A 1 93 ? 16.900 -5.889 0.932 1.00 88.81 93 ASN A N 1
ATOM 702 C CA . ASN A 1 93 ? 17.783 -6.774 0.187 1.00 88.81 93 ASN A CA 1
ATOM 703 C C . ASN A 1 93 ? 17.104 -7.218 -1.116 1.00 88.81 93 ASN A C 1
ATOM 705 O O . ASN A 1 93 ? 16.182 -8.033 -1.110 1.00 88.81 93 ASN A O 1
ATOM 709 N N . PHE A 1 94 ? 17.626 -6.749 -2.249 1.00 84.75 94 PHE A N 1
ATOM 710 C CA . PHE A 1 94 ? 17.114 -7.079 -3.579 1.00 84.75 94 PHE A CA 1
ATOM 711 C C . PHE A 1 94 ? 17.051 -8.595 -3.853 1.00 84.75 94 PHE A C 1
ATOM 713 O O . PHE A 1 94 ? 16.172 -9.061 -4.580 1.00 84.75 94 PHE A O 1
ATOM 720 N N . GLN A 1 95 ? 17.925 -9.388 -3.221 1.00 81.94 95 GLN A N 1
ATOM 721 C CA . GLN A 1 95 ? 17.943 -10.851 -3.340 1.00 81.94 95 GLN A CA 1
ATOM 722 C C . GLN A 1 95 ? 16.719 -11.529 -2.707 1.00 81.94 95 GLN A C 1
ATOM 724 O O . GLN A 1 95 ? 16.397 -12.659 -3.070 1.00 81.94 95 GLN A O 1
ATOM 729 N N . HIS A 1 96 ? 16.002 -10.849 -1.805 1.00 85.88 96 HIS A N 1
ATOM 730 C CA . HIS A 1 96 ? 14.768 -11.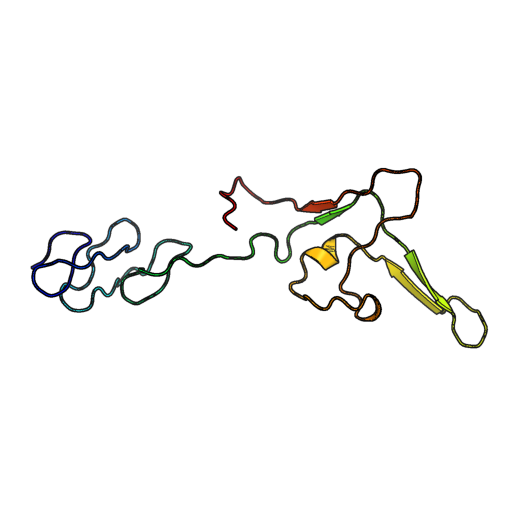359 -1.197 1.00 85.88 96 HIS A CA 1
ATOM 731 C C . HIS A 1 96 ? 13.558 -11.314 -2.145 1.00 85.88 96 HIS A C 1
ATOM 733 O O . HIS A 1 96 ? 12.471 -11.730 -1.750 1.00 85.88 96 HIS A O 1
ATOM 739 N N . LYS A 1 97 ? 13.733 -10.853 -3.397 1.00 88.69 97 LYS A N 1
ATOM 740 C CA . LYS A 1 97 ? 12.694 -10.850 -4.445 1.00 88.69 97 LYS A CA 1
ATOM 741 C C . LYS A 1 97 ? 11.434 -10.068 -4.036 1.00 88.69 97 LYS A C 1
ATOM 743 O O . LYS A 1 97 ? 10.322 -10.494 -4.323 1.00 88.69 97 LYS A O 1
ATOM 748 N N . SER A 1 98 ? 11.640 -8.933 -3.366 1.00 93.56 98 SER A N 1
ATOM 749 C CA . SER A 1 98 ? 10.589 -8.038 -2.849 1.00 93.56 98 SER A CA 1
ATOM 750 C C . SER A 1 98 ? 10.832 -6.567 -3.188 1.00 93.56 98 SER A C 1
ATOM 752 O O . SER A 1 98 ? 10.295 -5.667 -2.556 1.00 93.56 98 SER A O 1
ATOM 754 N N . CYS A 1 99 ? 11.654 -6.295 -4.198 1.00 94.38 99 CYS A N 1
ATOM 755 C CA . CYS A 1 99 ? 11.927 -4.936 -4.647 1.00 94.38 99 CYS A CA 1
ATOM 756 C C . CYS A 1 99 ? 11.585 -4.803 -6.130 1.00 94.38 99 CYS A C 1
ATOM 758 O O . CYS A 1 99 ? 11.923 -5.679 -6.933 1.00 94.38 99 CYS A O 1
ATOM 760 N N . SER A 1 100 ? 10.958 -3.689 -6.502 1.00 94.94 100 SER A N 1
ATOM 761 C CA . SER A 1 100 ? 10.788 -3.298 -7.900 1.00 94.94 100 SER A CA 1
ATOM 762 C C . SER A 1 100 ? 12.085 -2.696 -8.452 1.00 94.94 100 SER A C 1
ATOM 764 O O . SER A 1 100 ? 12.888 -2.115 -7.717 1.00 94.94 100 SER A O 1
ATOM 766 N N . ARG A 1 101 ? 12.327 -2.848 -9.759 1.00 93.81 101 ARG A N 1
ATOM 767 C CA . ARG A 1 101 ? 13.451 -2.204 -10.454 1.00 93.81 101 ARG A CA 1
ATOM 768 C C . ARG A 1 101 ? 13.113 -1.976 -11.924 1.00 93.81 101 ARG A C 1
ATOM 770 O O . ARG A 1 101 ? 12.586 -2.861 -12.594 1.00 93.81 101 ARG A O 1
ATOM 777 N N . THR A 1 102 ? 13.489 -0.799 -12.422 1.00 93.75 102 THR A N 1
ATOM 778 C CA . THR A 1 102 ? 13.370 -0.419 -13.839 1.00 93.75 102 THR A CA 1
ATOM 779 C C . THR A 1 102 ? 14.665 -0.695 -14.606 1.00 93.75 102 THR A C 1
ATOM 781 O O . THR A 1 102 ? 15.731 -0.854 -14.006 1.00 93.75 102 THR A O 1
ATOM 784 N N . LYS A 1 103 ? 14.588 -0.778 -15.940 1.00 92.56 103 LYS A N 1
ATOM 785 C CA . LYS A 1 103 ? 15.767 -0.897 -16.813 1.00 92.56 103 LYS A CA 1
ATOM 786 C C . LYS A 1 103 ? 16.608 0.385 -16.768 1.00 92.56 103 LYS A C 1
ATOM 788 O O . LYS A 1 103 ? 16.072 1.487 -16.673 1.00 92.56 103 LYS A O 1
ATOM 793 N N . GLU A 1 104 ? 17.926 0.243 -16.872 1.00 85.38 104 GLU A N 1
ATOM 794 C CA . GLU A 1 104 ? 18.852 1.380 -16.888 1.00 85.38 104 GLU A CA 1
ATOM 795 C C . GLU A 1 104 ? 18.911 2.027 -18.276 1.00 85.38 104 GLU A C 1
ATOM 797 O O . GLU A 1 104 ? 19.433 1.419 -19.204 1.00 85.38 104 GLU A O 1
ATOM 802 N N . LYS A 1 105 ? 18.432 3.280 -18.379 1.00 80.19 105 LYS A N 1
ATOM 803 C CA . LYS A 1 105 ? 18.468 4.168 -19.565 1.00 80.19 105 LYS A CA 1
ATOM 804 C C . LYS A 1 105 ? 17.794 3.598 -20.844 1.00 80.19 105 LYS A C 1
ATOM 806 O O . LYS A 1 105 ? 17.694 2.393 -21.035 1.00 80.19 105 LYS A O 1
ATOM 811 N N . PRO A 1 106 ? 17.302 4.452 -21.767 1.00 65.25 106 PRO A N 1
ATOM 812 C CA . PRO A 1 106 ? 17.192 5.913 -21.709 1.00 65.25 106 PRO A CA 1
ATOM 813 C C . PRO A 1 106 ? 15.856 6.421 -21.126 1.00 65.25 106 PRO A C 1
ATOM 815 O O . PRO A 1 106 ? 15.634 7.627 -21.070 1.00 65.25 106 PRO A O 1
ATOM 818 N N . SER A 1 107 ? 14.943 5.541 -20.704 1.00 71.56 107 SER A N 1
ATOM 819 C CA . SER A 1 107 ? 13.624 5.941 -20.196 1.00 71.56 107 SER A CA 1
ATOM 820 C C . SER A 1 107 ? 13.696 6.594 -18.814 1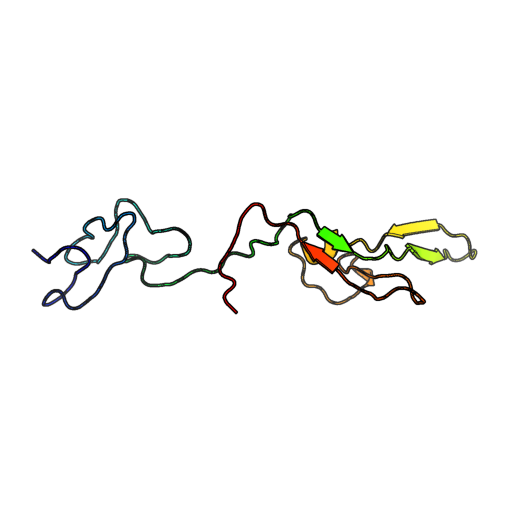.00 71.56 107 SER A C 1
ATOM 822 O O . SER A 1 107 ? 14.425 6.125 -17.943 1.00 71.56 107 SER A O 1
ATOM 824 N N . LYS A 1 108 ? 12.873 7.627 -18.580 1.00 88.50 108 LYS A N 1
ATOM 825 C CA . LYS A 1 108 ? 12.605 8.131 -17.224 1.00 88.50 108 LYS A CA 1
ATOM 826 C C . LYS A 1 108 ? 12.039 6.988 -16.371 1.00 88.50 108 LYS A C 1
ATOM 828 O O . LYS A 1 108 ? 11.044 6.364 -16.748 1.00 88.50 108 LYS A O 1
ATOM 833 N N . SER A 1 109 ? 12.672 6.711 -15.238 1.00 93.00 109 SER A N 1
ATOM 834 C CA . SER A 1 109 ? 12.192 5.720 -14.275 1.00 93.00 109 SER A CA 1
ATOM 835 C C . SER A 1 109 ? 11.040 6.306 -13.469 1.00 93.00 109 SER A C 1
ATOM 837 O O . SER A 1 109 ? 11.195 7.341 -12.827 1.00 93.00 109 SER A O 1
ATOM 839 N N . TYR A 1 110 ? 9.883 5.653 -13.513 1.00 94.62 110 TYR A N 1
ATOM 840 C CA . TYR A 1 110 ? 8.731 6.000 -12.686 1.00 94.62 110 TYR A CA 1
ATOM 841 C C . TYR A 1 110 ? 7.944 4.743 -12.329 1.00 94.62 110 TYR A C 1
ATOM 843 O O . TYR A 1 110 ? 8.035 3.722 -13.016 1.00 94.62 110 TYR A O 1
ATOM 851 N N . TRP A 1 111 ? 7.159 4.848 -11.263 1.00 96.62 111 TRP A N 1
ATOM 852 C CA . TRP A 1 111 ? 6.236 3.827 -10.792 1.00 96.62 111 TRP A CA 1
ATOM 853 C C . TRP A 1 111 ? 4.966 4.499 -10.271 1.00 96.62 111 TRP A C 1
ATOM 855 O O . TRP A 1 111 ? 5.020 5.633 -9.794 1.00 96.62 111 TRP A O 1
ATOM 865 N N . TYR A 1 112 ? 3.832 3.814 -10.369 1.00 96.94 112 TYR A N 1
ATOM 866 C CA . TYR A 1 112 ? 2.574 4.242 -9.769 1.00 96.94 112 TYR A CA 1
ATOM 867 C C . TYR A 1 112 ? 1.712 3.041 -9.365 1.00 96.94 112 TYR A C 1
ATOM 869 O O . TYR A 1 112 ? 1.785 1.969 -9.965 1.00 96.94 112 TYR A O 1
ATOM 877 N N . VAL A 1 113 ? 0.850 3.245 -8.371 1.00 97.62 113 VAL A N 1
ATOM 878 C CA . VAL A 1 113 ? -0.189 2.296 -7.958 1.00 97.62 113 VAL A CA 1
ATOM 879 C C . VAL A 1 113 ? -1.557 2.840 -8.337 1.00 97.62 113 VAL A C 1
ATOM 881 O O . VAL A 1 113 ? -1.838 4.027 -8.165 1.00 97.62 113 VAL A O 1
ATOM 884 N N . LYS A 1 114 ? -2.423 1.974 -8.862 1.00 95.94 114 LYS A N 1
ATOM 885 C CA . LYS A 1 114 ? -3.812 2.319 -9.145 1.00 95.94 114 LYS A CA 1
ATOM 886 C C . LYS A 1 114 ? -4.665 2.042 -7.913 1.00 95.94 114 LYS A C 1
ATOM 888 O O . LYS A 1 114 ? -4.883 0.890 -7.540 1.00 95.94 114 LYS A O 1
ATOM 893 N N . LEU A 1 115 ? -5.169 3.114 -7.315 1.00 94.00 115 LEU A N 1
ATOM 894 C CA . LEU A 1 115 ? -6.188 3.056 -6.273 1.00 94.00 115 LEU A CA 1
ATOM 895 C C . LEU A 1 115 ? -7.585 3.030 -6.920 1.00 94.00 115 LEU A C 1
ATOM 897 O O . LEU A 1 115 ? -7.759 3.425 -8.073 1.00 94.00 115 LEU A O 1
ATOM 901 N N . ASP A 1 116 ? -8.576 2.511 -6.203 1.00 89.56 116 ASP A N 1
ATOM 902 C CA . ASP A 1 116 ? -9.965 2.349 -6.669 1.00 89.56 116 ASP A CA 1
ATOM 903 C C . ASP A 1 116 ? -10.807 3.627 -6.562 1.00 89.56 116 ASP A C 1
ATOM 905 O O . ASP A 1 116 ? -11.826 3.752 -7.239 1.00 89.56 116 ASP A O 1
ATOM 909 N N . ARG A 1 117 ? -10.382 4.581 -5.735 1.00 87.88 117 ARG A N 1
ATOM 910 C CA . ARG A 1 117 ? -11.025 5.884 -5.559 1.00 87.88 117 ARG A CA 1
ATOM 911 C C . ARG A 1 117 ? -10.016 6.941 -5.121 1.00 87.88 117 ARG A C 1
ATOM 913 O O . ARG A 1 117 ? -8.838 6.653 -4.920 1.00 87.88 117 ARG A O 1
ATOM 920 N N . ASN A 1 118 ? -10.497 8.166 -4.946 1.00 88.06 118 ASN A N 1
ATOM 921 C CA . ASN A 1 118 ? -9.705 9.242 -4.363 1.00 88.06 118 ASN A CA 1
ATOM 922 C C . ASN A 1 118 ? -9.562 9.031 -2.852 1.00 88.06 118 ASN A C 1
ATOM 924 O O . ASN A 1 118 ? -10.542 8.746 -2.161 1.00 88.06 118 ASN A O 1
ATOM 928 N N . TYR A 1 119 ? -8.343 9.207 -2.351 1.00 84.44 119 TYR A N 1
ATOM 929 C CA . TYR A 1 119 ? -8.014 9.110 -0.934 1.00 84.44 119 TYR A CA 1
ATOM 930 C C . TYR A 1 119 ? -7.275 10.363 -0.482 1.00 84.44 119 TYR A C 1
ATOM 932 O O . TYR A 1 119 ? -6.433 10.891 -1.207 1.00 84.44 119 TYR A O 1
ATOM 940 N N . THR A 1 120 ? -7.544 10.796 0.746 1.00 84.25 120 THR A N 1
ATOM 941 C CA . THR A 1 120 ? -6.668 11.728 1.455 1.00 84.25 120 THR A CA 1
ATOM 942 C C . THR A 1 120 ? -5.468 10.943 1.972 1.00 84.25 120 THR A C 1
ATOM 944 O O . THR A 1 120 ? -5.624 10.055 2.810 1.00 84.25 120 THR A O 1
ATOM 947 N N . ILE A 1 121 ? -4.282 11.239 1.444 1.00 81.19 121 ILE A N 1
ATOM 948 C CA . ILE A 1 121 ? -3.037 10.597 1.868 1.00 81.19 121 ILE A CA 1
ATOM 949 C C . ILE A 1 121 ? -2.479 11.390 3.047 1.00 81.19 121 ILE A C 1
ATOM 951 O O . ILE A 1 121 ? -2.141 12.562 2.898 1.00 81.19 121 ILE A O 1
ATOM 955 N N . ASN A 1 122 ? -2.387 10.736 4.200 1.00 75.56 122 ASN A N 1
ATOM 956 C CA . ASN A 1 122 ? -1.732 11.270 5.390 1.00 75.56 122 ASN A CA 1
ATOM 957 C C . ASN A 1 122 ? -0.378 10.561 5.550 1.00 75.56 122 ASN A C 1
ATOM 959 O O . ASN A 1 122 ? -0.301 9.355 5.303 1.00 75.56 122 ASN A O 1
ATOM 963 N N . GLN A 1 123 ? 0.665 11.314 5.908 1.00 59.88 123 GLN A N 1
ATOM 964 C CA . GLN A 1 123 ? 2.021 10.816 6.172 1.00 59.88 123 GLN A CA 1
ATOM 965 C C . GLN A 1 123 ? 2.333 10.886 7.662 1.00 59.88 123 GLN A C 1
ATOM 967 O O . GLN A 1 123 ? 1.895 11.872 8.297 1.00 59.88 123 GLN A O 1
#

Solvent-accessible surface area (backbone atoms only — not comparable to full-atom values): 7351 Å² total; per-residue (Å²): 134,50,59,76,31,22,9,40,79,92,39,71,42,71,30,45,24,35,94,65,42,66,32,39,45,70,75,21,37,33,88,86,35,44,38,91,51,35,38,67,61,23,23,74,42,79,48,86,75,75,79,56,56,75,36,62,38,42,48,72,41,64,22,78,45,73,40,65,44,100,81,71,43,81,73,50,75,50,66,26,35,38,47,29,74,19,64,86,56,84,61,83,54,64,89,74,74,31,46,51,39,57,56,85,70,90,64,78,83,50,70,52,70,59,68,96,67,92,75,90,85,83,131

Mean predicted aligned error: 8.85 Å

pLDDT: mean 88.59, std 9.22, range [59.88, 97.94]

Secondary structure (DSSP, 8-state):
-PPTTEESGGG-EEP-BGGGPPPPTTT---TT-BPTTEESTTS-EE----TTTT--EEES--EEEEEEPTTS-EEEEEEE-GGGGGSS-----GGGS------SSSSPP-EEE--SS------